Protein AF-A0A7J7FQ32-F1 (afdb_monomer_lite)

Structure (mmCIF, N/CA/C/O backbone):
data_AF-A0A7J7FQ32-F1
#
_entry.id   AF-A0A7J7FQ32-F1
#
loop_
_atom_site.group_PDB
_atom_site.id
_atom_site.type_symbol
_atom_site.label_atom_id
_atom_site.label_alt_id
_atom_site.label_comp_id
_atom_site.label_asym_id
_atom_site.label_entity_id
_atom_site.label_seq_id
_atom_site.pdbx_PDB_ins_code
_atom_site.Cartn_x
_atom_site.Cartn_y
_atom_site.Cartn_z
_atom_site.occupancy
_atom_site.B_iso_or_equiv
_atom_site.auth_seq_id
_atom_site.auth_comp_id
_atom_site.auth_asym_id
_atom_site.auth_atom_id
_atom_site.pdbx_PDB_model_num
ATOM 1 N N . MET A 1 1 ? -26.162 -2.990 19.852 1.00 34.69 1 MET A N 1
ATOM 2 C CA . MET A 1 1 ? -26.236 -4.384 19.361 1.00 34.69 1 MET A CA 1
ATOM 3 C C . MET A 1 1 ? -26.305 -4.336 17.839 1.00 34.69 1 MET A C 1
ATOM 5 O O . MET A 1 1 ? -27.383 -4.181 17.287 1.00 34.69 1 MET A O 1
ATOM 9 N N . TRP A 1 2 ? -25.155 -4.332 17.162 1.00 31.30 2 TRP A N 1
ATOM 10 C CA . TRP A 1 2 ? -25.103 -4.337 15.696 1.00 31.30 2 TRP A CA 1
ATOM 11 C C . TRP A 1 2 ? -25.434 -5.751 15.195 1.00 31.30 2 TRP A C 1
ATOM 13 O O . TRP A 1 2 ? -24.780 -6.708 15.604 1.00 31.30 2 TRP A O 1
ATOM 23 N N . ARG A 1 3 ? -26.460 -5.896 14.345 1.00 29.42 3 ARG A N 1
ATOM 24 C CA . ARG A 1 3 ? -26.689 -7.118 13.559 1.00 29.42 3 ARG A CA 1
ATOM 25 C C . ARG A 1 3 ? -26.051 -6.914 12.191 1.00 29.42 3 ARG A C 1
ATOM 27 O O . ARG A 1 3 ? -26.454 -6.009 11.465 1.00 29.42 3 ARG A O 1
ATOM 34 N N . ALA A 1 4 ? -25.082 -7.755 11.843 1.00 32.59 4 ALA A N 1
ATOM 35 C CA . ALA A 1 4 ? -24.577 -7.842 10.482 1.00 32.59 4 ALA A CA 1
ATOM 36 C C . ALA A 1 4 ? -25.736 -8.214 9.544 1.00 32.59 4 ALA A C 1
ATOM 38 O O . ALA A 1 4 ? -26.408 -9.222 9.753 1.00 32.59 4 ALA A O 1
ATOM 39 N N . ARG A 1 5 ? -25.978 -7.397 8.517 1.00 45.78 5 ARG A N 1
ATOM 40 C CA . ARG A 1 5 ? -26.873 -7.736 7.405 1.00 45.78 5 ARG A CA 1
ATOM 41 C C . ARG A 1 5 ? -26.052 -8.401 6.296 1.00 45.78 5 ARG A C 1
ATOM 43 O O . ARG A 1 5 ? -26.010 -7.917 5.175 1.00 45.78 5 ARG A O 1
ATOM 50 N N . TRP A 1 6 ? -25.371 -9.483 6.655 1.00 40.81 6 TRP A N 1
ATOM 51 C CA . TRP A 1 6 ? -24.751 -10.405 5.712 1.00 40.81 6 TRP A CA 1
ATOM 52 C C . TRP A 1 6 ? -25.428 -11.749 5.927 1.00 40.81 6 TRP A C 1
ATOM 54 O O . TRP A 1 6 ? -25.201 -12.406 6.940 1.00 40.81 6 TRP A O 1
ATOM 64 N N . ASP A 1 7 ? -26.340 -12.091 5.021 1.00 41.56 7 ASP A N 1
ATOM 65 C CA . ASP A 1 7 ? -26.955 -13.410 4.978 1.00 41.56 7 ASP A CA 1
ATOM 66 C C . ASP A 1 7 ? -25.949 -14.371 4.316 1.00 41.56 7 ASP A C 1
ATOM 68 O O . ASP A 1 7 ? -25.602 -14.162 3.149 1.00 41.56 7 ASP A O 1
ATOM 72 N N . PRO A 1 8 ? -25.432 -15.394 5.020 1.00 39.78 8 PRO A N 1
ATOM 73 C CA . PRO A 1 8 ? -24.477 -16.343 4.449 1.00 39.78 8 PRO A CA 1
ATOM 74 C C . PRO A 1 8 ? -25.096 -17.262 3.375 1.00 39.78 8 PRO A C 1
ATOM 76 O O . PRO A 1 8 ? -24.393 -18.108 2.825 1.00 39.78 8 PRO A O 1
ATOM 79 N N . GLY A 1 9 ? -26.391 -17.115 3.059 1.00 39.81 9 GLY A N 1
ATOM 80 C CA . GLY A 1 9 ? -27.126 -17.984 2.138 1.00 39.81 9 GLY A CA 1
ATOM 81 C C . GLY A 1 9 ? -27.243 -17.541 0.673 1.00 39.81 9 GLY A C 1
ATOM 82 O O . GLY A 1 9 ? -27.752 -18.322 -0.127 1.00 39.81 9 GLY A O 1
ATOM 83 N N . VAL A 1 10 ? -26.799 -16.343 0.269 1.00 43.81 10 VAL A N 1
ATOM 84 C CA . VAL A 1 10 ? -27.082 -15.821 -1.091 1.00 43.81 10 VAL A CA 1
ATOM 85 C C . VAL A 1 10 ? -25.808 -15.634 -1.919 1.00 43.81 10 VAL A C 1
ATOM 87 O O . VAL A 1 10 ? -25.477 -14.550 -2.384 1.00 43.81 10 VAL A O 1
ATOM 90 N N . LEU A 1 11 ? -25.098 -16.738 -2.151 1.00 38.62 11 LEU A N 1
ATOM 91 C CA . LEU A 1 11 ? -24.214 -16.890 -3.310 1.00 38.62 11 LEU A CA 1
ATOM 92 C C . LEU A 1 11 ? -24.675 -18.089 -4.140 1.00 38.62 11 LEU A C 1
ATOM 94 O O . LEU A 1 11 ? -24.001 -19.105 -4.272 1.00 38.62 11 LEU A O 1
ATOM 98 N N . LYS A 1 12 ? -25.852 -17.933 -4.739 1.00 32.41 12 LYS A N 1
ATOM 99 C CA . LYS A 1 12 ? -26.185 -18.559 -6.016 1.00 32.41 12 LYS A CA 1
ATOM 100 C C . LYS A 1 12 ? -26.680 -17.463 -6.944 1.00 32.41 12 LYS A C 1
ATOM 102 O O . LYS A 1 12 ? -27.874 -17.227 -7.076 1.00 32.41 12 LYS A O 1
ATOM 107 N N . ALA A 1 13 ? -25.742 -16.783 -7.593 1.00 33.31 13 ALA A N 1
ATOM 108 C CA . ALA A 1 13 ? -26.049 -16.069 -8.821 1.00 33.31 13 ALA A CA 1
ATOM 109 C C . ALA A 1 13 ? -26.156 -17.104 -9.956 1.00 33.31 13 ALA A C 1
ATOM 111 O O . ALA A 1 13 ? -25.295 -17.193 -10.826 1.00 33.31 13 ALA A O 1
ATOM 112 N N . GLU A 1 14 ? -27.197 -17.937 -9.914 1.00 30.72 14 GLU A N 1
ATOM 113 C CA . GLU A 1 14 ? -27.705 -18.593 -11.116 1.00 30.72 14 GLU A CA 1
ATOM 114 C C . GLU A 1 14 ? -28.559 -17.541 -11.828 1.00 30.72 14 GLU A C 1
ATOM 116 O O . GLU A 1 14 ? -29.700 -17.275 -11.455 1.00 30.72 14 GLU A O 1
ATOM 121 N N . ALA A 1 15 ? -27.976 -16.875 -12.824 1.00 30.91 15 ALA A N 1
ATOM 122 C CA . ALA A 1 15 ? -28.711 -15.995 -13.722 1.00 30.91 15 ALA A CA 1
ATOM 123 C C . ALA A 1 15 ? -29.575 -16.845 -14.671 1.00 30.91 15 ALA A C 1
ATOM 125 O O . ALA A 1 15 ? -29.245 -17.048 -15.838 1.00 30.91 15 ALA A O 1
ATOM 126 N N . LEU A 1 16 ? -30.684 -17.373 -14.153 1.00 31.31 16 LEU A N 1
ATOM 127 C CA . LEU A 1 16 ? -31.813 -17.843 -14.949 1.00 31.31 16 LEU A CA 1
ATOM 128 C C . LEU A 1 16 ? -32.576 -16.607 -15.431 1.00 31.31 16 LEU A C 1
ATOM 130 O O . LEU A 1 16 ? -33.407 -16.043 -14.721 1.00 31.31 16 LEU A O 1
ATOM 134 N N . ALA A 1 17 ? -32.253 -16.156 -16.641 1.00 33.47 17 ALA A N 1
ATOM 135 C CA . ALA A 1 17 ? -33.034 -15.146 -17.336 1.00 33.47 17 ALA A CA 1
ATOM 136 C C . ALA A 1 17 ? -34.402 -15.742 -17.710 1.00 33.47 17 ALA A C 1
ATOM 138 O O . ALA A 1 17 ? -34.545 -16.443 -18.711 1.00 33.47 17 ALA A O 1
ATOM 139 N N . LEU A 1 18 ? -35.408 -15.473 -16.879 1.00 33.09 18 LEU A N 1
ATOM 140 C CA . LEU A 1 18 ? -36.812 -15.619 -17.245 1.00 33.09 18 LEU A CA 1
ATOM 141 C C . LEU A 1 18 ? -37.169 -14.491 -18.221 1.00 33.09 18 LEU A C 1
ATOM 143 O O . LEU A 1 18 ? -37.148 -13.314 -17.869 1.00 33.09 18 LEU A O 1
ATOM 147 N N . LEU A 1 19 ? -37.468 -14.871 -19.461 1.00 35.69 19 LEU A N 1
ATOM 148 C CA . LEU A 1 19 ? -38.012 -14.000 -20.500 1.00 35.69 19 LEU A CA 1
ATOM 149 C C . LEU A 1 19 ? -39.478 -13.652 -20.182 1.00 35.69 19 LEU A C 1
ATOM 151 O O . LEU A 1 19 ? -40.281 -14.575 -20.030 1.00 35.69 19 LEU A O 1
ATOM 155 N N . PRO A 1 20 ? -39.883 -12.369 -20.175 1.00 36.47 20 PRO A N 1
ATOM 156 C CA . PRO A 1 20 ? -41.266 -11.995 -20.401 1.00 36.47 20 PRO A CA 1
ATOM 157 C C . PRO A 1 20 ? -41.556 -11.919 -21.908 1.00 36.47 20 PRO A C 1
ATOM 159 O O . PRO A 1 20 ? -40.864 -11.260 -22.679 1.00 36.47 20 PRO A O 1
ATOM 162 N N . CYS A 1 21 ? -42.599 -12.647 -22.284 1.00 32.34 21 CYS A N 1
ATOM 163 C CA . CYS A 1 21 ? -43.508 -12.498 -23.415 1.00 32.34 21 CYS A CA 1
ATOM 164 C C . CYS A 1 21 ? -43.285 -11.319 -24.392 1.00 32.34 21 CYS A C 1
ATOM 166 O O . CYS A 1 21 ? -43.498 -10.164 -24.046 1.00 32.34 21 CYS A O 1
ATOM 168 N N . GLY A 1 22 ? -43.025 -11.675 -25.657 1.00 35.19 22 GLY A N 1
ATOM 169 C CA . GLY A 1 22 ? -43.731 -11.174 -26.846 1.00 35.19 22 GLY A CA 1
ATOM 170 C C . GLY A 1 22 ? -43.665 -9.684 -27.200 1.00 35.19 22 GLY A C 1
ATOM 171 O O . GLY A 1 22 ? -44.466 -8.901 -26.715 1.00 35.19 22 GLY A O 1
ATOM 172 N N . LEU A 1 23 ? -42.859 -9.336 -28.207 1.00 35.47 23 LEU A N 1
ATOM 173 C CA . LEU A 1 23 ? -43.329 -8.903 -29.537 1.00 35.47 23 LEU A CA 1
ATOM 174 C C . LEU A 1 23 ? -42.113 -8.763 -30.467 1.00 35.47 23 LEU A C 1
ATOM 176 O O . LEU A 1 23 ? -41.047 -8.319 -30.053 1.00 35.47 23 LEU A O 1
ATOM 180 N N . GLY A 1 24 ? -42.256 -9.224 -31.707 1.00 32.69 24 GLY A N 1
ATOM 181 C CA . GLY A 1 24 ? -41.145 -9.419 -32.630 1.00 32.69 24 GLY A CA 1
ATOM 182 C C . GLY A 1 24 ? -40.540 -8.145 -33.221 1.00 32.69 24 GLY A C 1
ATOM 183 O O . GLY A 1 24 ? -41.226 -7.160 -33.460 1.00 32.69 24 GLY A O 1
ATOM 184 N N . MET A 1 25 ? -39.264 -8.249 -33.581 1.00 32.50 25 MET A N 1
ATOM 185 C CA . MET A 1 25 ? -38.758 -7.844 -34.891 1.00 32.50 25 MET A CA 1
ATOM 186 C C . MET A 1 25 ? -37.505 -8.665 -35.187 1.00 32.50 25 MET A C 1
ATOM 188 O O . MET A 1 25 ? -36.565 -8.714 -34.396 1.00 32.50 25 MET A O 1
ATOM 192 N N . ALA A 1 26 ? -37.529 -9.357 -36.321 1.00 34.75 26 ALA A N 1
ATOM 193 C CA . ALA A 1 26 ? -36.403 -10.109 -36.834 1.00 34.75 26 ALA A CA 1
ATOM 194 C C . ALA A 1 26 ? -35.346 -9.137 -37.374 1.00 34.75 26 ALA A C 1
ATOM 196 O O . ALA A 1 26 ? -35.614 -8.406 -38.323 1.00 34.75 26 ALA A O 1
ATOM 197 N N . PHE A 1 27 ? -34.138 -9.176 -36.812 1.00 35.72 27 PHE A N 1
ATOM 198 C CA . PHE A 1 27 ? -32.939 -8.692 -37.488 1.00 35.72 27 PHE A CA 1
ATOM 199 C C . PHE A 1 27 ? -31.965 -9.855 -37.646 1.00 35.72 27 PHE A C 1
ATOM 201 O O . PHE A 1 27 ? -31.610 -10.552 -36.697 1.00 35.72 27 PHE A O 1
ATOM 208 N N . SER A 1 28 ? -31.637 -10.107 -38.908 1.00 38.91 28 SER A N 1
ATOM 209 C CA . SER A 1 28 ? -30.817 -11.209 -39.384 1.00 38.91 28 SER A CA 1
ATOM 210 C C . SER A 1 28 ? -29.327 -10.951 -39.124 1.00 38.91 28 SER A C 1
ATOM 212 O O . SER A 1 28 ? -28.893 -9.804 -39.090 1.00 38.91 28 SER A O 1
ATOM 214 N N . GLN A 1 29 ? -28.571 -12.051 -39.059 1.00 36.06 29 GLN A N 1
ATOM 215 C CA . GLN A 1 29 ? -27.107 -12.161 -39.093 1.00 36.06 29 GLN A CA 1
ATOM 216 C C . GLN A 1 29 ? -26.330 -11.852 -37.802 1.00 36.06 29 GLN A C 1
ATOM 218 O O . GLN A 1 29 ? -25.652 -10.844 -37.641 1.00 36.06 29 GLN A O 1
ATOM 223 N N . SER A 1 30 ? -26.367 -12.840 -36.905 1.00 38.91 30 SER A N 1
ATOM 224 C CA . SER A 1 30 ? -25.192 -13.607 -36.455 1.00 38.91 30 SER A CA 1
ATOM 225 C C . SER A 1 30 ? -23.802 -12.989 -36.708 1.00 38.91 30 SER A C 1
ATOM 227 O O . SER A 1 30 ? -23.031 -13.505 -37.516 1.00 38.91 30 SER A O 1
ATOM 229 N N . HIS A 1 31 ? -23.425 -11.969 -35.939 1.00 33.8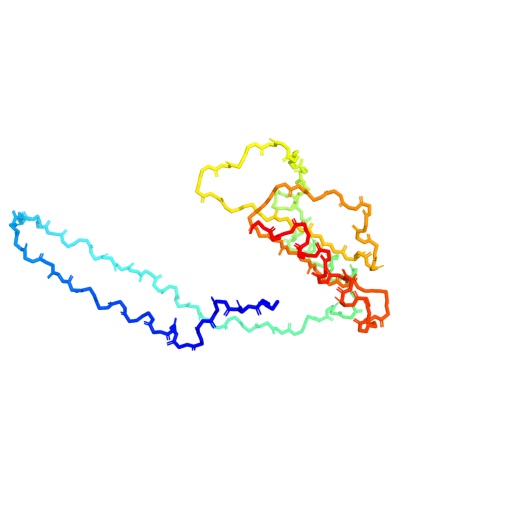1 31 HIS A N 1
ATOM 230 C CA . HIS A 1 31 ? -22.028 -11.832 -35.535 1.00 33.81 31 HIS A CA 1
ATOM 231 C C . HIS A 1 31 ? -21.856 -12.579 -34.221 1.00 33.81 31 HIS A C 1
ATOM 233 O O . HIS A 1 31 ? -22.291 -12.152 -33.154 1.00 33.81 31 HIS A O 1
ATOM 239 N N . VAL A 1 32 ? -21.269 -13.763 -34.361 1.00 41.12 32 VAL A N 1
ATOM 240 C CA . VAL A 1 32 ? -20.767 -14.615 -33.294 1.00 41.12 32 VAL A CA 1
ATOM 241 C C . VAL A 1 32 ? -20.026 -13.736 -32.286 1.00 41.12 32 VAL A C 1
ATOM 243 O O . VAL A 1 32 ? -18.931 -13.251 -32.562 1.00 41.12 32 VAL A O 1
ATOM 246 N N . MET A 1 33 ? -20.623 -13.546 -31.107 1.00 38.28 33 MET A N 1
ATOM 247 C CA . MET A 1 33 ? -19.911 -13.136 -29.900 1.00 38.28 33 MET A CA 1
ATOM 248 C C . MET A 1 33 ? -18.984 -14.291 -29.524 1.00 38.28 33 MET A C 1
ATOM 250 O O . MET A 1 33 ? -19.237 -15.054 -28.592 1.00 38.28 33 MET A O 1
ATOM 254 N N . ALA A 1 34 ? -17.913 -14.460 -30.297 1.00 39.53 34 ALA A N 1
ATOM 255 C CA . ALA A 1 34 ? -16.756 -15.209 -29.872 1.00 39.53 34 ALA A CA 1
ATOM 256 C C . ALA A 1 34 ? -16.149 -14.360 -28.764 1.00 39.53 34 ALA A C 1
ATOM 258 O O . ALA A 1 34 ? -15.263 -13.538 -28.996 1.00 39.53 34 ALA A O 1
ATOM 259 N N . ALA A 1 35 ? -16.671 -14.533 -27.550 1.00 49.53 35 ALA A N 1
ATOM 260 C CA . ALA A 1 35 ? -15.907 -14.266 -26.358 1.00 49.53 35 ALA A CA 1
ATOM 261 C C . ALA A 1 35 ? -14.572 -14.971 -26.594 1.00 49.53 35 ALA A C 1
ATOM 263 O O . ALA A 1 35 ? -14.496 -16.203 -26.567 1.00 49.53 35 ALA A O 1
ATOM 264 N N . ARG A 1 36 ? -13.532 -14.195 -26.916 1.00 44.31 36 ARG A N 1
ATOM 265 C CA . ARG A 1 36 ? -12.157 -14.648 -26.800 1.00 44.31 36 ARG A CA 1
ATOM 266 C C . ARG A 1 36 ? -11.999 -14.980 -25.324 1.00 44.31 36 ARG A C 1
ATOM 268 O O . ARG A 1 36 ? -11.598 -14.143 -24.524 1.00 44.31 36 ARG A O 1
ATOM 275 N N . ARG A 1 37 ? -12.346 -16.216 -24.955 1.00 50.69 37 ARG A N 1
ATOM 276 C CA . ARG A 1 37 ? -11.712 -16.899 -23.842 1.00 50.69 37 ARG A CA 1
ATOM 277 C C . ARG A 1 37 ? -10.246 -16.885 -24.223 1.00 50.69 37 ARG A C 1
ATOM 279 O O . ARG A 1 37 ? -9.793 -17.740 -24.978 1.00 50.69 37 ARG A O 1
ATOM 286 N N . HIS A 1 38 ? -9.532 -15.857 -23.775 1.00 52.38 38 HIS A N 1
ATOM 287 C CA . HIS A 1 38 ? -8.100 -15.958 -23.625 1.00 52.38 38 HIS A CA 1
ATOM 288 C C . HIS A 1 38 ? -7.905 -17.245 -22.832 1.00 52.38 38 HIS A C 1
ATOM 290 O O . HIS A 1 38 ? -8.322 -17.339 -21.676 1.00 52.38 38 HIS A O 1
ATOM 296 N N . GLN A 1 39 ? -7.395 -18.285 -23.494 1.00 51.22 39 GLN A N 1
ATOM 297 C CA . GLN A 1 39 ? -6.813 -19.401 -22.780 1.00 51.22 39 GLN A CA 1
ATOM 298 C C . GLN A 1 39 ? -5.701 -18.763 -21.957 1.00 51.22 39 GLN A C 1
ATOM 300 O O . GLN A 1 39 ? -4.638 -18.447 -22.482 1.00 51.22 39 GLN A O 1
ATOM 305 N N . HIS A 1 40 ? -5.981 -18.478 -20.688 1.00 61.84 40 HIS A N 1
ATOM 306 C CA . HIS A 1 40 ? -4.944 -18.191 -19.721 1.00 61.84 40 HIS A CA 1
ATOM 307 C C . HIS A 1 40 ? -4.179 -19.501 -19.567 1.00 61.84 40 HIS A C 1
ATOM 309 O O . HIS A 1 40 ? -4.501 -20.332 -18.718 1.00 61.84 40 HIS A O 1
ATOM 315 N N . SER A 1 41 ? -3.206 -19.730 -20.451 1.00 70.56 41 SER A N 1
ATOM 316 C CA . SER A 1 41 ? -2.134 -20.670 -20.172 1.00 70.56 41 SER A CA 1
ATOM 317 C C . SER A 1 41 ? -1.598 -20.288 -18.801 1.00 70.56 41 SER A C 1
ATOM 319 O O . SER A 1 41 ? -1.284 -19.118 -18.566 1.00 70.56 41 SER A O 1
ATOM 321 N N . ARG A 1 42 ? -1.583 -21.247 -17.877 1.00 81.25 42 ARG A N 1
ATOM 322 C CA . ARG A 1 42 ? -1.107 -21.029 -16.516 1.00 81.25 42 ARG A CA 1
ATOM 323 C C . ARG A 1 42 ? 0.328 -20.512 -16.597 1.00 81.25 42 ARG A C 1
ATOM 325 O O . ARG A 1 42 ? 1.232 -21.272 -16.919 1.00 81.25 42 ARG A O 1
ATOM 332 N N . LEU A 1 43 ? 0.513 -19.220 -16.344 1.00 90.69 43 LEU A N 1
ATOM 333 C CA . LEU A 1 43 ? 1.835 -18.634 -16.197 1.00 90.69 43 LEU A CA 1
ATOM 334 C C . LEU A 1 43 ? 2.415 -19.193 -14.896 1.00 90.69 43 LEU A C 1
ATOM 336 O O . LEU A 1 43 ? 1.840 -18.991 -13.825 1.00 90.69 43 LEU A O 1
ATOM 340 N N . ILE A 1 44 ? 3.497 -19.955 -15.000 1.00 92.81 44 ILE A N 1
ATOM 341 C CA . ILE A 1 44 ? 4.238 -20.443 -13.839 1.00 92.81 44 ILE A CA 1
ATOM 342 C C . ILE A 1 44 ? 5.317 -19.400 -13.557 1.00 92.81 44 ILE A C 1
ATOM 344 O O . ILE A 1 44 ? 6.126 -19.103 -14.431 1.00 92.81 44 ILE A O 1
ATOM 348 N N . ILE A 1 45 ? 5.277 -18.809 -12.364 1.00 93.75 45 ILE A N 1
ATOM 349 C CA . ILE A 1 45 ? 6.310 -17.892 -11.882 1.00 93.75 45 ILE A CA 1
ATOM 350 C C . ILE A 1 45 ? 7.245 -18.694 -10.987 1.00 93.75 45 ILE A C 1
ATOM 352 O O . ILE A 1 45 ? 6.803 -19.267 -9.991 1.00 93.75 45 ILE A O 1
ATOM 356 N N . GLU A 1 46 ? 8.517 -18.739 -11.360 1.00 96.62 46 GLU A N 1
ATOM 357 C CA . GLU A 1 46 ? 9.571 -19.366 -10.567 1.00 96.62 46 GLU A CA 1
ATOM 358 C C . GLU A 1 46 ? 10.293 -18.320 -9.710 1.00 96.62 46 GLU A C 1
ATOM 360 O O . GLU A 1 46 ? 10.168 -17.113 -9.937 1.00 96.62 46 GLU A O 1
ATOM 365 N N . VAL A 1 47 ? 11.015 -18.783 -8.687 1.00 97.44 47 VAL A N 1
ATOM 366 C CA . VAL A 1 47 ? 11.823 -17.897 -7.844 1.00 97.44 47 VAL A CA 1
ATOM 367 C C . VAL A 1 47 ? 12.942 -17.309 -8.696 1.00 97.44 47 VAL A C 1
ATOM 369 O O . VAL A 1 47 ? 13.703 -18.038 -9.323 1.00 97.44 47 VAL A O 1
ATOM 372 N N . ASP A 1 48 ? 13.024 -15.984 -8.700 1.00 96.88 48 ASP A N 1
ATOM 373 C CA . ASP A 1 48 ? 14.036 -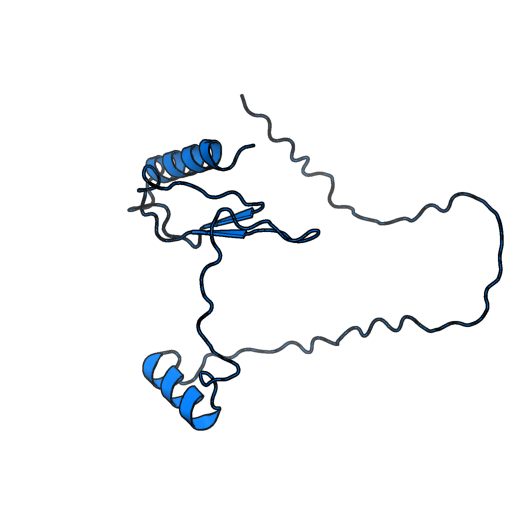15.246 -9.443 1.00 96.88 48 ASP A CA 1
ATOM 374 C C . ASP A 1 48 ? 15.451 -15.582 -8.950 1.00 96.88 48 ASP A C 1
ATOM 376 O O . ASP A 1 48 ? 15.685 -15.676 -7.738 1.00 96.88 48 ASP A O 1
ATOM 380 N N . GLU A 1 49 ? 16.405 -15.704 -9.876 1.00 97.69 49 GLU A N 1
ATOM 381 C CA . GLU A 1 49 ? 17.822 -15.929 -9.560 1.00 97.69 49 GLU A CA 1
ATOM 382 C C . GLU A 1 49 ? 18.362 -14.854 -8.603 1.00 97.69 49 GLU A C 1
ATOM 384 O O . GLU A 1 49 ? 19.123 -15.154 -7.683 1.00 97.69 49 GLU A O 1
ATOM 389 N N . TYR A 1 50 ? 17.901 -13.610 -8.755 1.00 97.44 50 TYR A N 1
ATOM 390 C CA . TYR A 1 50 ? 18.315 -12.470 -7.941 1.00 97.44 50 TYR A CA 1
ATOM 391 C C . TYR A 1 50 ? 17.368 -12.186 -6.767 1.00 97.44 50 TYR A C 1
ATOM 393 O O . TYR A 1 50 ? 17.425 -11.106 -6.176 1.00 97.44 50 TYR A O 1
ATOM 401 N N . SER A 1 51 ? 16.503 -13.133 -6.389 1.00 97.81 51 SER A N 1
ATOM 402 C CA . SER A 1 51 ? 15.526 -12.960 -5.297 1.00 97.81 51 SER A CA 1
ATOM 403 C C . SER A 1 51 ? 16.155 -12.581 -3.950 1.00 97.81 51 SER A C 1
ATOM 405 O O . SER A 1 51 ? 15.540 -11.859 -3.167 1.00 97.81 51 SER A O 1
ATOM 407 N N . SER A 1 52 ? 17.390 -13.014 -3.687 1.00 98.19 52 SER A N 1
ATOM 408 C CA . SER A 1 52 ? 18.152 -12.677 -2.478 1.00 98.19 52 SER A CA 1
ATOM 409 C C . SER A 1 52 ? 18.861 -11.317 -2.541 1.00 98.19 52 SER A C 1
ATOM 411 O O . SER A 1 52 ? 19.400 -10.866 -1.531 1.00 98.19 52 SER A O 1
ATOM 413 N N . ASN A 1 53 ? 18.865 -10.646 -3.700 1.00 98.25 53 ASN A N 1
ATOM 414 C CA . ASN A 1 53 ? 19.519 -9.355 -3.904 1.00 98.25 53 ASN A CA 1
ATOM 415 C C . ASN A 1 53 ? 18.672 -8.426 -4.803 1.00 98.25 53 ASN A C 1
ATOM 417 O O . ASN A 1 53 ? 18.929 -8.308 -6.007 1.00 98.25 53 ASN A O 1
ATOM 421 N N . PRO A 1 54 ? 17.679 -7.715 -4.237 1.00 97.94 54 PRO A N 1
ATOM 422 C CA . PRO A 1 54 ? 16.731 -6.916 -5.017 1.00 97.94 54 PRO A CA 1
ATOM 423 C C . PRO A 1 54 ? 17.389 -5.753 -5.771 1.00 97.94 54 PRO A C 1
ATOM 425 O O . PRO A 1 54 ? 16.946 -5.402 -6.864 1.00 97.94 54 PRO A O 1
ATOM 428 N N . THR A 1 55 ? 18.474 -5.177 -5.245 1.00 98.00 55 THR A N 1
ATOM 429 C CA . THR A 1 55 ? 19.228 -4.111 -5.928 1.00 98.00 55 THR A CA 1
ATOM 430 C C . THR A 1 55 ? 19.908 -4.633 -7.195 1.00 98.00 55 THR A C 1
ATOM 432 O O . THR A 1 55 ? 19.893 -3.973 -8.241 1.00 98.00 55 THR A O 1
ATOM 435 N N . GLN A 1 56 ? 20.475 -5.842 -7.134 1.00 97.81 56 GLN A N 1
ATOM 436 C CA . GLN A 1 56 ? 21.034 -6.509 -8.308 1.00 97.81 56 GLN A CA 1
ATOM 437 C C . GLN A 1 56 ? 19.935 -6.905 -9.295 1.00 97.81 56 GLN A C 1
ATOM 439 O O . GLN A 1 56 ? 20.097 -6.647 -10.485 1.00 97.81 56 GLN A O 1
ATOM 444 N N . ALA A 1 57 ? 18.809 -7.445 -8.814 1.00 98.12 57 ALA A N 1
ATOM 445 C CA . ALA A 1 57 ? 17.654 -7.772 -9.650 1.00 98.12 57 ALA A CA 1
ATOM 446 C C . ALA A 1 57 ? 17.169 -6.539 -10.428 1.00 98.12 57 ALA A C 1
ATOM 448 O O . ALA A 1 57 ? 17.029 -6.580 -11.652 1.00 98.12 57 ALA A O 1
ATOM 449 N N . PHE A 1 58 ? 16.986 -5.412 -9.731 1.00 97.94 58 PHE A N 1
ATOM 450 C CA . PHE A 1 58 ? 16.614 -4.139 -10.342 1.00 97.94 58 PHE A CA 1
ATOM 451 C C . PHE A 1 58 ? 17.595 -3.753 -11.450 1.00 97.94 58 PHE A C 1
ATOM 453 O O . PHE A 1 58 ? 17.179 -3.509 -12.580 1.00 97.94 58 PHE A O 1
ATOM 460 N N . THR A 1 59 ? 18.898 -3.766 -11.155 1.00 97.81 59 THR A N 1
ATOM 461 C CA . THR A 1 59 ? 19.952 -3.407 -12.116 1.00 97.81 59 THR A CA 1
ATOM 462 C C . THR A 1 59 ? 19.949 -4.327 -13.335 1.00 97.81 59 THR A C 1
ATOM 464 O O . THR A 1 59 ? 19.942 -3.848 -14.469 1.00 97.81 59 THR A O 1
ATOM 467 N N . PHE A 1 60 ? 19.902 -5.641 -13.115 1.00 98.06 60 PHE A N 1
ATOM 468 C CA . PHE A 1 60 ? 19.905 -6.646 -14.172 1.00 98.06 60 PHE A CA 1
ATOM 469 C C . PHE A 1 60 ? 18.718 -6.465 -15.120 1.00 98.06 60 PHE A C 1
ATOM 471 O O . PHE A 1 60 ? 18.901 -6.388 -16.337 1.00 98.06 60 PHE A O 1
ATOM 478 N N . TYR A 1 61 ? 17.506 -6.345 -14.576 1.00 97.81 61 TYR A N 1
ATOM 479 C CA . TYR A 1 61 ? 16.304 -6.169 -15.387 1.00 97.81 61 TYR A CA 1
ATOM 480 C C . TYR A 1 61 ? 16.254 -4.811 -16.076 1.00 97.81 61 TYR A C 1
ATOM 482 O O . TYR A 1 61 ? 15.747 -4.697 -17.194 1.00 97.81 61 TYR A O 1
ATOM 490 N N . ASN A 1 62 ? 16.799 -3.778 -15.443 1.00 96.75 62 ASN A N 1
ATOM 491 C CA . ASN A 1 62 ? 16.825 -2.460 -16.044 1.00 96.75 62 ASN A CA 1
ATOM 492 C C . ASN A 1 62 ? 17.800 -2.390 -17.231 1.00 96.75 62 ASN A C 1
ATOM 494 O O . ASN A 1 62 ? 17.439 -1.850 -18.270 1.00 96.75 62 ASN A O 1
ATOM 498 N N . ILE A 1 63 ? 18.997 -2.977 -17.111 1.00 96.62 63 ILE A N 1
ATOM 499 C CA . ILE A 1 63 ? 20.007 -2.985 -18.183 1.00 96.62 63 ILE A CA 1
ATOM 500 C C . ILE A 1 63 ? 19.574 -3.881 -19.348 1.00 96.62 63 ILE A C 1
ATOM 502 O O . ILE A 1 63 ? 19.652 -3.467 -20.500 1.00 96.62 63 ILE A O 1
ATOM 506 N N . ASN A 1 64 ? 19.113 -5.101 -19.063 1.00 97.31 64 ASN A N 1
ATOM 507 C CA . ASN A 1 64 ? 18.884 -6.099 -20.112 1.00 97.31 64 ASN A CA 1
ATOM 508 C C . ASN A 1 64 ? 17.508 -5.993 -20.778 1.00 97.31 64 ASN A C 1
ATOM 510 O O . ASN A 1 64 ? 17.333 -6.478 -21.893 1.00 97.31 64 ASN A O 1
ATOM 514 N N . GLN A 1 65 ? 16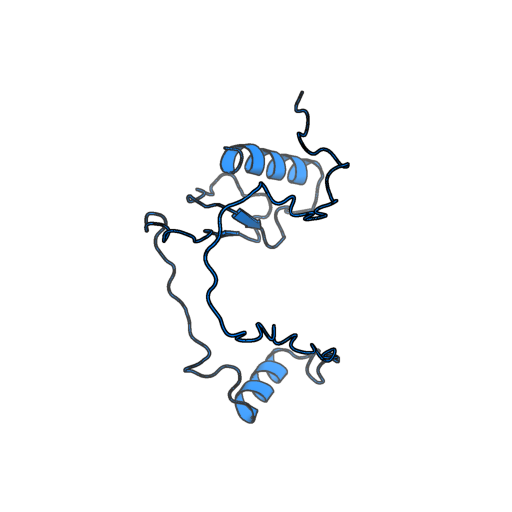.522 -5.404 -20.097 1.00 96.31 65 GLN A N 1
ATOM 515 C CA . GLN A 1 65 ? 15.138 -5.349 -20.585 1.00 96.31 65 GLN A CA 1
ATOM 516 C C . GLN A 1 65 ? 14.567 -3.928 -20.614 1.00 96.31 65 GLN A C 1
ATOM 518 O O . GLN A 1 65 ? 13.425 -3.750 -21.028 1.00 96.31 65 GLN A O 1
ATOM 523 N N . GLY A 1 66 ? 15.303 -2.919 -20.132 1.00 95.38 66 GLY A N 1
ATOM 524 C CA . GLY A 1 66 ? 14.753 -1.572 -19.957 1.00 95.38 66 GLY A CA 1
ATOM 525 C C . GLY A 1 66 ? 13.553 -1.542 -19.003 1.00 95.38 66 GLY A C 1
ATOM 526 O O . GLY A 1 66 ? 12.706 -0.659 -19.115 1.00 95.38 66 GLY A O 1
ATOM 527 N N . ARG A 1 67 ? 13.437 -2.523 -18.091 1.00 96.62 67 ARG A N 1
ATOM 528 C CA . ARG A 1 67 ? 12.191 -2.820 -17.359 1.00 96.62 67 ARG A CA 1
ATOM 529 C C . ARG A 1 67 ? 11.666 -1.654 -16.520 1.00 96.62 67 ARG A C 1
ATOM 531 O O . ARG A 1 67 ? 10.463 -1.563 -16.300 1.00 96.62 67 ARG A O 1
ATOM 538 N N . PHE A 1 68 ? 12.557 -0.782 -16.057 1.00 96.44 68 PHE A N 1
ATOM 539 C CA . PHE A 1 68 ? 12.228 0.358 -15.202 1.00 96.44 68 PHE A CA 1
ATOM 540 C C . PHE A 1 68 ? 12.555 1.700 -15.872 1.00 96.44 68 PHE A C 1
ATOM 542 O O . PHE A 1 68 ? 12.834 2.679 -15.185 1.00 96.44 68 PHE A O 1
ATOM 549 N N . GLN A 1 69 ? 12.542 1.743 -17.209 1.00 95.62 69 GLN A N 1
ATOM 550 C CA . GLN A 1 69 ? 12.807 2.950 -17.994 1.00 95.62 69 GLN A CA 1
ATOM 551 C C . GLN A 1 69 ? 11.510 3.619 -18.490 1.00 95.62 69 GLN A C 1
ATOM 553 O O . GLN A 1 69 ? 10.488 2.949 -18.697 1.00 95.62 69 GLN A O 1
ATOM 558 N N . PRO A 1 70 ? 11.534 4.941 -18.740 1.00 95.12 70 PRO A N 1
ATOM 559 C CA . PRO A 1 70 ? 10.478 5.610 -19.492 1.00 95.12 70 PRO A CA 1
ATOM 560 C C . PRO A 1 70 ? 10.408 5.078 -20.940 1.00 95.12 70 PRO A C 1
ATOM 562 O O . PRO A 1 70 ? 11.405 4.580 -21.466 1.00 95.12 70 PRO A O 1
ATOM 565 N N . PRO A 1 71 ? 9.248 5.182 -21.616 1.00 93.62 71 PRO A N 1
ATOM 566 C CA . PRO A 1 71 ? 8.039 5.905 -21.199 1.00 93.62 71 PRO A CA 1
ATOM 567 C C . PRO A 1 71 ? 7.081 5.082 -20.324 1.00 93.62 71 PRO A C 1
ATOM 569 O O . PRO A 1 71 ? 6.072 5.603 -19.860 1.00 93.62 71 PRO A O 1
ATOM 572 N N . HIS A 1 72 ? 7.355 3.791 -20.128 1.00 91.50 72 HIS A N 1
ATOM 573 C CA . HIS A 1 72 ? 6.411 2.876 -19.483 1.00 91.50 72 HIS A CA 1
ATOM 574 C C . HIS A 1 72 ? 6.403 2.990 -17.957 1.00 91.50 72 HIS A C 1
ATOM 576 O O . HIS A 1 72 ? 5.371 2.736 -17.339 1.00 91.50 72 HIS A O 1
ATOM 582 N N . VAL A 1 73 ? 7.527 3.390 -17.357 1.00 96.62 73 VAL A N 1
ATOM 583 C CA . VAL A 1 73 ? 7.650 3.611 -15.913 1.00 96.62 73 VAL A CA 1
ATOM 584 C C . VAL A 1 73 ? 7.911 5.087 -15.650 1.00 96.62 73 VAL A C 1
ATOM 586 O O . VAL A 1 73 ? 8.914 5.641 -16.097 1.00 96.62 73 VAL A O 1
ATOM 589 N N . GLN A 1 74 ? 6.988 5.723 -14.932 1.00 96.31 74 GLN A N 1
ATOM 590 C CA . GLN A 1 74 ? 7.063 7.132 -14.556 1.00 96.31 74 GLN A CA 1
ATOM 591 C C . GLN A 1 74 ? 6.308 7.381 -13.251 1.00 96.31 74 GLN A C 1
ATOM 593 O O . GLN A 1 74 ? 5.395 6.633 -12.895 1.00 96.31 74 GLN A O 1
ATOM 598 N N . MET A 1 75 ? 6.691 8.450 -12.556 1.00 96.50 75 MET A N 1
ATOM 599 C CA . MET A 1 75 ? 5.936 8.947 -11.412 1.00 96.50 75 MET A CA 1
ATOM 600 C C . MET A 1 75 ? 4.588 9.498 -11.878 1.00 96.50 75 MET A C 1
ATOM 602 O O . MET A 1 75 ? 4.480 10.060 -12.967 1.00 96.50 75 MET A O 1
ATOM 606 N N . VAL A 1 76 ? 3.569 9.332 -11.039 1.00 96.00 76 VAL A N 1
ATOM 607 C CA . VAL A 1 76 ? 2.234 9.887 -11.260 1.00 96.00 76 VAL A CA 1
ATOM 608 C C . VAL A 1 76 ? 1.944 10.861 -10.133 1.00 96.00 76 VAL A C 1
ATOM 610 O O . VAL A 1 76 ? 2.064 10.501 -8.961 1.00 96.00 76 VAL A O 1
ATOM 613 N N . ASP A 1 77 ? 1.569 12.084 -10.492 1.00 95.94 77 ASP A N 1
ATOM 614 C CA . ASP A 1 77 ? 1.255 13.115 -9.512 1.00 95.94 77 ASP A CA 1
ATOM 615 C C . ASP A 1 77 ? -0.044 12.792 -8.758 1.00 95.94 77 ASP A C 1
ATOM 617 O O . ASP A 1 77 ? -1.007 12.282 -9.347 1.00 95.94 77 ASP A O 1
ATOM 621 N N . PRO A 1 78 ? -0.105 13.090 -7.449 1.00 95.00 78 PRO A N 1
ATOM 622 C CA . PRO A 1 78 ? -1.311 12.880 -6.671 1.00 95.00 78 PRO A CA 1
ATOM 623 C C . PRO A 1 78 ? -2.416 13.840 -7.120 1.00 95.00 78 PRO A C 1
ATOM 625 O O . PRO A 1 78 ? -2.205 15.036 -7.319 1.00 95.00 78 PRO A O 1
ATOM 628 N N . VAL A 1 79 ? -3.632 13.310 -7.222 1.00 92.88 79 VAL A N 1
ATOM 629 C CA . VAL A 1 79 ? -4.826 14.108 -7.501 1.00 92.88 79 VAL A CA 1
ATOM 630 C C . VAL A 1 79 ? -5.326 14.746 -6.193 1.00 92.88 79 VAL A C 1
ATOM 632 O O . VAL A 1 79 ? -5.413 14.038 -5.185 1.00 92.88 79 VAL A O 1
ATOM 635 N N . PRO A 1 80 ? -5.699 16.042 -6.185 1.00 93.88 80 PRO A N 1
ATOM 636 C CA . PRO A 1 80 ? -6.280 16.698 -5.013 1.00 93.88 80 PRO A CA 1
ATOM 637 C C . PRO A 1 80 ? -7.513 15.973 -4.451 1.00 93.88 80 PRO A C 1
ATOM 639 O O . PRO A 1 80 ? -8.285 15.347 -5.184 1.00 93.88 80 PRO A O 1
ATOM 642 N N . HIS A 1 81 ? -7.726 16.072 -3.136 1.00 91.44 81 HIS A N 1
ATOM 643 C CA . HIS A 1 81 ? -8.827 15.384 -2.449 1.00 91.44 81 HIS A CA 1
ATOM 644 C C . HIS A 1 81 ? -10.221 15.886 -2.850 1.00 91.44 81 HIS A C 1
ATOM 646 O O . HIS A 1 81 ? -11.181 15.119 -2.801 1.00 91.44 81 HIS A O 1
ATOM 652 N N . ASP A 1 82 ? -10.326 17.148 -3.257 1.00 91.00 82 ASP A N 1
ATOM 653 C CA . ASP A 1 82 ? -11.548 17.813 -3.716 1.00 91.00 82 ASP A CA 1
ATOM 654 C C . ASP A 1 82 ? -11.824 17.607 -5.214 1.00 91.00 82 ASP A C 1
ATOM 656 O O . ASP A 1 82 ? -12.892 17.979 -5.707 1.00 91.00 82 ASP A O 1
ATOM 660 N N . ALA A 1 83 ? -10.900 16.981 -5.948 1.00 93.00 83 ALA A N 1
ATOM 661 C CA . ALA A 1 83 ? -11.084 16.723 -7.366 1.00 93.00 83 ALA A CA 1
ATOM 662 C C . ALA A 1 83 ? -12.307 15.815 -7.600 1.00 93.00 83 ALA A C 1
ATOM 664 O O . ALA A 1 83 ? -12.413 14.749 -6.974 1.00 93.00 83 ALA A O 1
ATOM 665 N N . PRO A 1 84 ? -13.205 16.162 -8.540 1.00 93.44 84 PRO A N 1
ATOM 666 C CA . PRO A 1 84 ? -14.423 15.400 -8.776 1.00 93.44 84 PRO A CA 1
ATOM 667 C C . PRO A 1 84 ? -14.107 13.970 -9.229 1.00 93.44 84 PRO A C 1
ATOM 669 O O . PRO A 1 84 ? -13.201 13.724 -10.024 1.00 93.44 84 PRO A O 1
ATOM 672 N N . LYS A 1 85 ? -14.864 12.994 -8.717 1.00 94.19 85 LYS A N 1
ATOM 673 C CA . LYS A 1 85 ? -14.781 11.598 -9.169 1.00 94.19 85 LYS A CA 1
ATOM 674 C C . LYS A 1 85 ? -15.449 11.466 -10.550 1.00 94.19 85 LYS A C 1
ATOM 676 O O . LYS A 1 85 ? -16.617 11.838 -10.663 1.00 94.19 85 LYS A O 1
ATOM 681 N N . PRO A 1 86 ? -14.769 10.920 -11.576 1.00 94.69 86 PRO A N 1
ATOM 682 C CA . PRO A 1 86 ? -15.389 10.679 -12.876 1.00 94.69 86 PRO A CA 1
ATOM 683 C C . PRO A 1 86 ? -16.622 9.752 -12.780 1.00 94.69 86 PRO A C 1
ATOM 685 O O . PRO A 1 86 ? -16.609 8.802 -11.988 1.00 94.69 86 PRO A O 1
ATOM 688 N N . PRO A 1 87 ? -17.687 9.979 -13.575 1.00 95.38 87 PRO A N 1
ATOM 689 C CA . PRO A 1 87 ? -18.876 9.125 -13.567 1.00 95.38 87 PRO A CA 1
ATOM 690 C C . PRO A 1 87 ? -18.555 7.677 -13.952 1.00 95.38 87 PRO A C 1
ATOM 692 O O . PRO A 1 87 ? -17.857 7.434 -14.931 1.00 95.38 87 PRO A O 1
ATOM 695 N N . GLY A 1 88 ? -19.087 6.712 -13.197 1.00 96.81 88 GLY A N 1
ATOM 696 C CA . GLY A 1 88 ? -18.857 5.281 -13.439 1.00 96.81 88 GLY A CA 1
ATOM 697 C C . GLY A 1 88 ? -17.545 4.725 -12.870 1.00 96.81 88 GLY A C 1
ATOM 698 O O . GLY A 1 88 ? -17.252 3.555 -13.095 1.00 96.81 88 GLY A O 1
ATOM 699 N N . TYR A 1 89 ? -16.777 5.525 -12.121 1.00 96.50 89 TYR A N 1
ATOM 700 C CA . TYR A 1 89 ? -15.525 5.095 -11.488 1.00 96.50 89 TYR A CA 1
ATOM 701 C C . TYR A 1 89 ? -15.667 4.911 -9.972 1.00 96.50 89 TYR A C 1
ATOM 703 O O . TYR A 1 89 ? -16.442 5.604 -9.305 1.00 96.50 89 TYR A O 1
ATOM 711 N N . THR A 1 90 ? -14.850 4.005 -9.430 1.00 95.94 90 THR A N 1
ATOM 712 C CA . THR A 1 90 ? -14.640 3.796 -7.992 1.00 95.94 90 THR A CA 1
ATOM 713 C C . THR A 1 90 ? -13.375 4.527 -7.551 1.00 95.94 90 THR A C 1
ATOM 715 O O . THR A 1 90 ? -12.316 4.371 -8.159 1.00 95.94 90 THR A O 1
ATOM 718 N N . ARG A 1 91 ? -13.472 5.318 -6.485 1.00 95.38 91 ARG A N 1
ATOM 719 C CA . ARG A 1 91 ? -12.343 5.997 -5.850 1.00 95.38 91 ARG A CA 1
ATOM 720 C C . ARG A 1 91 ? -11.845 5.169 -4.675 1.00 95.38 91 ARG A C 1
ATOM 722 O O . ARG A 1 91 ? -12.547 5.019 -3.676 1.00 95.38 91 ARG A O 1
ATOM 729 N N . PHE A 1 92 ? -10.621 4.676 -4.794 1.00 96.12 92 PHE A N 1
ATOM 730 C CA . PHE A 1 92 ? -9.921 4.009 -3.704 1.00 96.12 92 PHE A CA 1
ATOM 731 C C . PHE A 1 92 ? -9.177 5.033 -2.849 1.00 96.12 92 PHE A C 1
ATOM 733 O O . PHE A 1 92 ? -8.570 5.964 -3.380 1.00 96.12 92 PHE A O 1
ATOM 740 N N . VAL A 1 93 ? -9.209 4.845 -1.534 1.00 95.75 93 VAL A N 1
ATOM 741 C CA . VAL A 1 93 ? -8.352 5.558 -0.584 1.00 95.75 93 VAL A CA 1
ATOM 742 C C . VAL A 1 93 ? -7.333 4.555 -0.074 1.00 95.75 93 VAL A C 1
ATOM 744 O O . VAL A 1 93 ? -7.710 3.565 0.546 1.00 95.75 93 VAL A O 1
ATOM 747 N N . CYS A 1 94 ? -6.057 4.785 -0.369 1.00 96.62 94 CYS A N 1
ATOM 748 C CA . CYS A 1 94 ? -4.971 3.881 -0.001 1.00 96.62 94 CYS A CA 1
ATOM 749 C C . CYS A 1 94 ? -4.170 4.479 1.158 1.00 96.62 94 CYS A C 1
ATOM 751 O O . CYS A 1 94 ? -3.665 5.595 1.047 1.00 96.62 94 CYS A O 1
ATOM 753 N N . VAL A 1 95 ? -4.053 3.732 2.253 1.00 96.19 95 VAL A N 1
ATOM 754 C CA . VAL A 1 95 ? -3.296 4.091 3.463 1.00 96.19 95 VAL A CA 1
ATOM 755 C C . VAL A 1 95 ? -2.448 2.884 3.875 1.00 96.19 95 VAL A C 1
ATOM 757 O O . VAL A 1 95 ? -2.766 1.749 3.525 1.00 96.19 95 VAL A O 1
ATOM 760 N N . SER A 1 96 ? -1.357 3.098 4.599 1.00 97.25 96 SER A N 1
ATOM 761 C CA . SER A 1 96 ? -0.526 2.020 5.143 1.00 97.25 96 SER A CA 1
ATOM 762 C C . SER A 1 96 ? 0.203 2.492 6.400 1.00 97.25 96 SER A C 1
ATOM 764 O O . SER A 1 96 ? 0.224 3.697 6.662 1.00 97.25 96 SER A O 1
ATOM 766 N N . ASP A 1 97 ? 0.771 1.555 7.164 1.00 97.31 97 ASP A N 1
ATOM 767 C CA . ASP A 1 97 ? 1.774 1.823 8.211 1.00 97.31 97 ASP A CA 1
ATOM 768 C C . ASP A 1 97 ? 1.328 2.875 9.242 1.00 97.31 97 ASP A C 1
ATOM 770 O O . ASP A 1 97 ? 2.083 3.749 9.680 1.00 97.31 97 ASP A O 1
ATOM 774 N N . THR A 1 98 ? 0.050 2.832 9.630 1.00 97.44 98 THR A N 1
ATOM 775 C CA . THR A 1 98 ? -0.485 3.806 10.589 1.00 97.44 98 THR A CA 1
ATOM 776 C C . THR A 1 98 ? 0.035 3.562 12.000 1.00 97.44 98 THR A C 1
ATOM 778 O O . THR A 1 98 ? 0.073 4.512 12.784 1.00 97.44 98 THR A O 1
ATOM 781 N N . HIS A 1 99 ? 0.472 2.340 12.329 1.00 97.88 99 HIS A N 1
ATOM 782 C CA . HIS A 1 99 ? 1.053 1.966 13.622 1.00 97.88 99 HIS A CA 1
ATOM 783 C C . HIS A 1 99 ? 0.256 2.533 14.813 1.00 97.88 99 HIS A C 1
ATOM 785 O O . HIS A 1 99 ? 0.766 3.297 15.629 1.00 97.88 99 HIS A O 1
ATOM 791 N N . SER A 1 100 ? -1.054 2.262 14.873 1.00 96.94 100 SER A N 1
ATOM 792 C CA . SER A 1 100 ? -1.975 2.768 15.912 1.00 96.94 100 SER A CA 1
ATOM 793 C C . SER A 1 100 ? -2.173 4.303 15.972 1.00 96.94 100 SER A C 1
ATOM 795 O O . SER A 1 100 ? -2.911 4.796 16.842 1.00 96.94 100 SER A O 1
ATOM 797 N N . ARG A 1 101 ? -1.585 5.081 15.049 1.00 96.62 101 ARG A N 1
ATOM 798 C CA . ARG A 1 101 ? -1.641 6.559 14.976 1.00 96.62 101 ARG A CA 1
ATOM 799 C C . ARG A 1 101 ? -2.673 7.055 13.961 1.00 96.62 101 ARG A C 1
ATOM 801 O O . ARG A 1 101 ? -2.361 7.819 13.053 1.00 96.62 101 ARG A O 1
ATOM 808 N N . THR A 1 102 ? -3.922 6.635 14.122 1.00 95.31 102 THR A N 1
ATOM 809 C CA . THR A 1 102 ? -5.013 7.013 13.209 1.00 95.31 102 THR A CA 1
ATOM 810 C C . THR A 1 102 ? -5.712 8.330 13.554 1.00 95.31 102 THR A C 1
ATOM 812 O O . THR A 1 102 ? -6.360 8.925 12.698 1.00 95.31 102 THR A O 1
ATOM 815 N N . ASP A 1 103 ? -5.557 8.823 14.783 1.00 92.12 103 ASP A N 1
ATOM 816 C CA . ASP A 1 103 ? -6.226 10.032 15.280 1.00 92.12 103 ASP A CA 1
ATOM 817 C C . ASP A 1 103 ? -5.927 11.334 14.492 1.00 92.12 103 ASP A C 1
ATOM 819 O O . ASP A 1 103 ? -6.856 12.122 14.314 1.00 92.12 103 ASP A O 1
ATOM 823 N N . PRO A 1 104 ? -4.703 11.598 13.981 1.00 92.31 104 PRO A N 1
ATOM 824 C CA . PRO A 1 104 ? -4.428 12.808 13.198 1.00 92.31 104 PRO A CA 1
ATOM 825 C C . PRO A 1 104 ? -4.845 12.702 11.721 1.00 92.31 104 PRO A C 1
ATOM 827 O O . PRO A 1 104 ? -4.723 13.681 10.982 1.00 92.31 104 PRO A O 1
ATOM 830 N N . ILE A 1 105 ? -5.291 11.529 11.259 1.00 91.81 105 ILE A N 1
ATOM 831 C CA . ILE A 1 105 ? -5.550 11.280 9.839 1.00 91.81 105 ILE A CA 1
ATOM 832 C C . ILE A 1 105 ? -6.910 11.861 9.448 1.00 91.81 105 ILE A C 1
ATOM 834 O O . ILE A 1 105 ? -7.957 11.411 9.915 1.00 91.81 105 ILE A O 1
ATOM 838 N N . GLN A 1 106 ? -6.894 12.830 8.532 1.00 90.56 106 GLN A N 1
ATOM 839 C CA . GLN A 1 106 ? -8.098 13.342 7.881 1.00 90.56 106 GLN A CA 1
ATOM 840 C C . GLN A 1 106 ? -8.386 12.512 6.630 1.00 90.56 106 GLN A C 1
ATOM 842 O O . GLN A 1 106 ? -7.649 12.576 5.648 1.00 90.56 106 GLN A O 1
ATOM 847 N N . MET A 1 107 ? -9.449 11.710 6.679 1.00 91.44 107 MET A N 1
ATOM 848 C CA . MET A 1 107 ? -9.803 10.816 5.580 1.00 91.44 107 MET A CA 1
ATOM 849 C C . MET A 1 107 ? -10.506 11.580 4.448 1.00 91.44 107 MET A C 1
ATOM 851 O O . MET A 1 107 ? -11.531 12.216 4.703 1.00 91.44 107 MET A O 1
ATOM 855 N N . PRO A 1 108 ? -10.003 11.519 3.198 1.00 92.75 108 PRO A N 1
ATOM 856 C CA . PRO A 1 108 ? -10.699 12.093 2.055 1.00 92.75 108 PRO A CA 1
ATOM 857 C C . PRO A 1 108 ? -11.918 11.247 1.672 1.00 92.75 108 PRO A C 1
ATOM 859 O O . PRO A 1 108 ? -12.023 10.074 2.035 1.00 92.75 108 PRO A O 1
ATOM 862 N N . TYR A 1 109 ? -12.818 11.825 0.875 1.00 91.19 109 TYR A N 1
ATOM 863 C CA . TYR A 1 109 ? -13.933 11.072 0.308 1.00 91.19 109 TYR A CA 1
ATOM 864 C C . TYR A 1 109 ? -13.434 9.947 -0.613 1.00 91.19 109 TYR A C 1
ATOM 866 O O . TYR A 1 109 ? -12.582 10.158 -1.482 1.00 91.19 109 TYR A O 1
ATOM 874 N N . GLY A 1 110 ? -14.018 8.762 -0.460 1.00 93.31 110 GLY A N 1
ATOM 875 C CA . GLY A 1 110 ? -13.756 7.602 -1.298 1.00 93.31 110 GLY A CA 1
ATOM 876 C C . GLY A 1 110 ? -14.845 6.547 -1.168 1.00 93.31 110 GLY A C 1
ATOM 877 O O . GLY A 1 110 ? -15.689 6.616 -0.281 1.00 93.31 110 GLY A O 1
ATOM 878 N N . ASP A 1 111 ? -14.817 5.578 -2.078 1.00 94.19 111 ASP A N 1
ATOM 879 C CA . ASP A 1 111 ? -15.790 4.484 -2.129 1.00 94.19 111 ASP A CA 1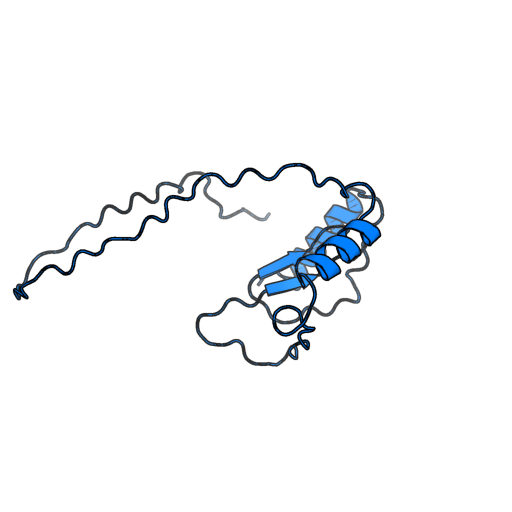
ATOM 880 C C . ASP A 1 111 ? -15.256 3.209 -1.463 1.00 94.19 111 ASP A C 1
ATOM 882 O O . ASP A 1 111 ? -16.024 2.451 -0.872 1.00 94.19 111 ASP A O 1
ATOM 886 N N . VAL A 1 112 ? -13.939 2.957 -1.547 1.00 94.88 112 VAL A N 1
ATOM 887 C CA . VAL A 1 112 ? -13.280 1.785 -0.937 1.00 94.88 112 VAL A CA 1
ATOM 888 C C . VAL A 1 112 ? -11.976 2.193 -0.245 1.00 94.88 112 VAL A C 1
ATOM 890 O O . VAL A 1 112 ? -11.116 2.817 -0.863 1.00 94.88 112 VAL A O 1
ATOM 893 N N . LEU A 1 113 ? -11.810 1.810 1.023 1.00 95.69 113 LEU A N 1
ATOM 894 C CA . LEU A 1 113 ? -10.572 1.980 1.780 1.00 95.69 113 LEU A CA 1
ATOM 895 C C . LEU A 1 113 ? -9.704 0.738 1.620 1.00 95.69 113 LEU A C 1
ATOM 897 O O . LEU A 1 113 ? -10.165 -0.383 1.835 1.00 95.69 113 LEU A O 1
ATOM 901 N N . ILE A 1 114 ? -8.434 0.951 1.300 1.00 96.88 114 ILE A N 1
ATOM 902 C CA . ILE A 1 114 ? -7.395 -0.072 1.292 1.00 96.88 114 ILE A CA 1
ATOM 903 C C . ILE A 1 114 ? -6.354 0.334 2.333 1.00 96.88 114 ILE A C 1
ATOM 905 O O . ILE A 1 114 ? -5.700 1.364 2.181 1.00 96.88 114 ILE A O 1
ATOM 909 N N . HIS A 1 115 ? -6.194 -0.480 3.378 1.00 97.25 115 HIS A N 1
ATOM 910 C CA . HIS A 1 115 ? -5.082 -0.359 4.322 1.00 97.25 115 HIS A CA 1
ATOM 911 C C . HIS A 1 115 ? -4.066 -1.476 4.057 1.00 97.25 115 HIS A C 1
ATOM 913 O O . HIS A 1 115 ? -4.413 -2.649 4.188 1.00 97.25 115 HIS A O 1
ATOM 919 N N . ALA A 1 116 ? -2.824 -1.146 3.698 1.00 98.06 116 ALA A N 1
ATOM 920 C CA . ALA A 1 116 ? -1.836 -2.117 3.206 1.00 98.06 116 ALA A CA 1
ATOM 921 C C . ALA A 1 116 ? -0.988 -2.807 4.302 1.00 98.06 116 ALA A C 1
ATOM 923 O O . ALA A 1 116 ? 0.125 -3.246 4.036 1.00 98.06 116 ALA A O 1
ATOM 924 N N . GLY A 1 117 ? -1.543 -2.979 5.508 1.00 96.94 117 GLY A N 1
ATOM 925 C CA . GLY A 1 117 ? -0.844 -3.587 6.656 1.00 96.94 117 GLY A CA 1
ATOM 926 C C . GLY A 1 117 ? -0.354 -2.578 7.698 1.00 96.94 117 GLY A C 1
ATOM 927 O O . GLY A 1 117 ? -0.609 -1.386 7.565 1.00 96.94 117 GLY A O 1
ATOM 928 N N . ASP A 1 118 ? 0.260 -3.072 8.775 1.00 97.69 118 ASP A N 1
ATOM 929 C CA . ASP A 1 118 ? 0.874 -2.287 9.861 1.00 97.69 118 ASP A CA 1
ATOM 930 C C . ASP A 1 118 ? -0.024 -1.202 10.483 1.00 97.69 118 ASP A C 1
ATOM 932 O O . ASP A 1 118 ? 0.383 -0.082 10.787 1.00 97.69 118 ASP A O 1
ATOM 936 N N . PHE A 1 119 ? -1.296 -1.542 10.713 1.00 98.00 119 PHE A N 1
ATOM 937 C CA . PHE A 1 119 ? -2.237 -0.653 11.404 1.00 98.00 119 PHE A CA 1
ATOM 938 C C . PHE A 1 119 ? -2.095 -0.657 12.936 1.00 98.00 119 PHE A C 1
ATOM 940 O O . PHE A 1 119 ? -2.694 0.177 13.617 1.00 98.00 119 PHE A O 1
ATOM 947 N N . THR A 1 120 ? -1.301 -1.576 13.486 1.00 98.06 120 THR A N 1
ATOM 948 C CA . THR A 1 120 ? -0.966 -1.673 14.915 1.00 98.06 120 THR A CA 1
ATOM 949 C C . THR A 1 120 ? 0.530 -1.481 15.128 1.00 98.06 120 THR A C 1
ATOM 951 O O . THR A 1 120 ? 1.307 -1.808 14.236 1.00 98.06 120 THR A O 1
ATOM 954 N N . GLU A 1 121 ? 0.950 -1.034 16.311 1.00 97.81 121 GLU A N 1
ATOM 955 C CA . GLU A 1 121 ? 2.376 -0.989 16.668 1.00 97.81 121 GLU A CA 1
ATOM 956 C C . GLU A 1 121 ? 2.892 -2.389 17.032 1.00 97.81 121 GLU A C 1
ATOM 958 O O . GLU A 1 121 ? 3.928 -2.822 16.541 1.00 97.81 121 GLU A O 1
ATOM 963 N N . LEU A 1 122 ? 2.150 -3.116 17.878 1.00 97.81 122 LEU A N 1
ATOM 964 C CA . LEU A 1 122 ? 2.590 -4.396 18.452 1.00 97.81 122 LEU A CA 1
ATOM 965 C C . LEU A 1 122 ? 1.615 -5.552 18.188 1.00 97.81 122 LEU A C 1
ATOM 967 O O . LEU A 1 122 ? 1.880 -6.688 18.581 1.00 97.81 122 LEU A O 1
ATOM 971 N N . GLY A 1 123 ? 0.472 -5.280 17.556 1.00 97.75 123 GLY A N 1
ATOM 972 C CA . GLY A 1 123 ? -0.556 -6.285 17.275 1.00 97.75 123 GLY A CA 1
ATOM 973 C C . GLY A 1 123 ? -1.429 -6.615 18.485 1.00 97.75 123 GLY A C 1
ATOM 974 O O . GLY A 1 123 ? -2.023 -7.694 18.545 1.00 97.75 123 GLY A O 1
ATOM 975 N N . LEU A 1 124 ? -1.520 -5.715 19.470 1.00 98.19 124 LEU A N 1
ATOM 976 C CA . LEU A 1 124 ? -2.314 -5.974 20.670 1.00 98.19 124 LEU A CA 1
ATOM 977 C C . LEU A 1 124 ? -3.818 -5.954 20.343 1.00 98.19 124 LEU A C 1
ATOM 979 O O . LEU A 1 124 ? -4.272 -5.101 19.576 1.00 98.19 124 LEU A O 1
ATOM 983 N N . PRO A 1 125 ? -4.647 -6.801 20.985 1.00 98.44 125 PRO A N 1
ATOM 984 C CA . PRO A 1 125 ? -6.096 -6.791 20.763 1.00 98.44 125 PRO A CA 1
ATOM 985 C C . PRO A 1 125 ? -6.756 -5.421 20.995 1.00 98.44 125 PRO A C 1
ATOM 987 O O . PRO A 1 125 ? -7.736 -5.078 20.334 1.00 98.44 125 PRO A O 1
ATOM 990 N N . SER A 1 126 ? -6.214 -4.616 21.915 1.00 98.12 126 SER A N 1
ATOM 991 C CA . SER A 1 126 ? -6.661 -3.241 22.163 1.00 98.12 126 SER A CA 1
ATOM 992 C C . SER A 1 126 ? -6.389 -2.307 20.980 1.00 98.12 126 SER A C 1
ATOM 994 O O . SER A 1 126 ? -7.232 -1.468 20.670 1.00 98.12 126 SER A O 1
ATOM 996 N N . GLU A 1 127 ? -5.256 -2.465 20.296 1.00 98.31 127 GLU A N 1
ATOM 997 C CA . GLU A 1 127 ? -4.900 -1.694 19.100 1.00 98.31 127 GLU A CA 1
ATOM 998 C C . GLU A 1 127 ? -5.780 -2.084 17.917 1.00 98.31 127 GLU A C 1
ATOM 1000 O O . GLU A 1 127 ? -6.316 -1.213 17.235 1.00 98.31 127 GLU A O 1
ATOM 1005 N N . VAL A 1 128 ? -6.026 -3.386 17.739 1.00 98.38 128 VAL A N 1
ATOM 1006 C CA . VAL A 1 128 ? -6.973 -3.888 16.733 1.00 98.38 128 VAL A CA 1
ATOM 1007 C C . VAL A 1 128 ? -8.368 -3.310 16.978 1.00 98.38 128 VAL A C 1
ATOM 1009 O O . VAL A 1 128 ? -9.017 -2.829 16.049 1.00 98.38 128 VAL A O 1
ATOM 1012 N N . LYS A 1 129 ? -8.820 -3.287 18.240 1.00 98.00 129 LYS A N 1
ATOM 1013 C CA . LYS A 1 129 ? -10.095 -2.665 18.620 1.00 98.00 129 LYS A CA 1
ATOM 1014 C C . LYS A 1 129 ? -10.105 -1.163 18.323 1.00 98.00 129 LYS A C 1
ATOM 1016 O O . LYS A 1 129 ? -11.069 -0.694 17.722 1.00 98.00 129 LYS A O 1
ATOM 1021 N N . LYS A 1 130 ? -9.048 -0.422 18.683 1.00 97.19 130 LYS A N 1
ATOM 1022 C CA . LYS A 1 130 ? -8.913 1.019 18.390 1.00 97.19 130 LYS A CA 1
ATOM 1023 C C . LYS A 1 130 ? -8.986 1.287 16.884 1.00 97.19 130 LYS A C 1
ATOM 1025 O O . LYS A 1 130 ? -9.708 2.186 16.457 1.00 97.19 130 LYS A O 1
ATOM 1030 N N . PHE A 1 131 ? -8.267 0.504 16.084 1.00 97.12 131 PHE A N 1
ATOM 1031 C CA . PHE A 1 131 ? -8.277 0.626 14.630 1.00 97.12 131 PHE A CA 1
ATOM 1032 C C . PHE A 1 131 ? -9.668 0.345 14.051 1.00 97.12 131 PHE A C 1
ATOM 1034 O O . PHE A 1 131 ? -10.178 1.138 13.264 1.00 97.12 131 PHE A O 1
ATOM 1041 N N . ASN A 1 132 ? -10.337 -0.720 14.501 1.00 96.94 132 ASN A N 1
ATOM 1042 C CA . ASN A 1 132 ? -11.696 -1.039 14.063 1.00 96.94 132 ASN A CA 1
ATOM 1043 C C . ASN A 1 132 ? -12.719 0.043 14.458 1.00 96.94 132 ASN A C 1
ATOM 1045 O O . ASN A 1 132 ? -13.631 0.353 13.695 1.00 96.94 132 ASN A O 1
ATOM 1049 N N . GLU A 1 133 ? -12.567 0.655 15.632 1.00 96.06 133 GLU A N 1
ATOM 1050 C CA . GLU A 1 133 ? -13.381 1.809 16.029 1.00 96.06 133 GLU A CA 1
ATOM 1051 C C . GLU A 1 133 ? -13.120 3.031 15.146 1.00 96.06 133 GLU A C 1
ATOM 1053 O O . GLU A 1 133 ? -14.060 3.743 14.801 1.00 96.06 133 GLU A O 1
ATOM 1058 N N . TRP A 1 134 ? -11.866 3.274 14.759 1.00 94.94 134 TRP A N 1
ATOM 1059 C CA . TRP A 1 134 ? -11.523 4.324 13.802 1.00 94.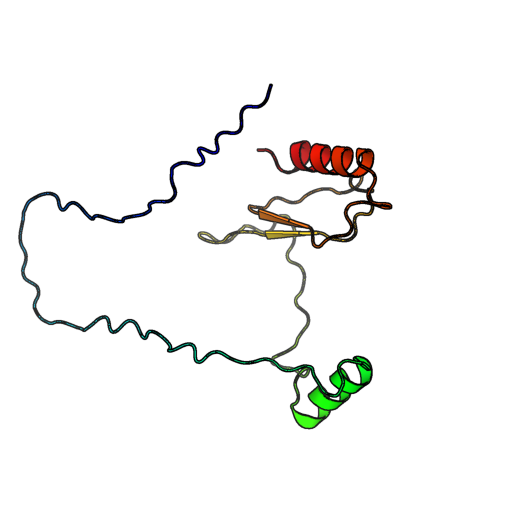94 134 TRP A CA 1
ATOM 1060 C C . TRP A 1 134 ? -12.152 4.065 12.424 1.00 94.94 134 TRP A C 1
ATOM 1062 O O . TRP A 1 134 ? -12.784 4.972 11.883 1.00 94.94 134 TRP A O 1
ATOM 1072 N N . LEU A 1 135 ? -12.109 2.826 11.915 1.00 94.50 135 LEU A N 1
ATOM 1073 C CA . LEU A 1 135 ? -12.825 2.436 10.690 1.00 94.50 135 LEU A CA 1
ATOM 1074 C C . LEU A 1 135 ? -14.328 2.724 10.801 1.00 94.50 135 LEU A C 1
ATOM 1076 O O . LEU A 1 135 ? -14.918 3.317 9.902 1.00 94.50 135 LEU A O 1
ATOM 1080 N N . GLY A 1 136 ? -14.941 2.368 11.932 1.00 92.06 136 GLY A N 1
ATOM 1081 C CA . GLY A 1 136 ? -16.357 2.630 12.187 1.00 92.06 136 GLY A CA 1
ATOM 1082 C C . GLY A 1 136 ? -16.724 4.117 12.270 1.00 92.06 136 GLY A C 1
ATOM 1083 O O . GLY A 1 136 ? -17.880 4.452 12.049 1.00 92.06 136 GLY A O 1
ATOM 1084 N N . ARG A 1 137 ? -15.778 5.017 12.571 1.00 88.31 137 ARG A N 1
ATOM 1085 C CA . ARG A 1 137 ? -16.017 6.474 12.579 1.00 88.31 137 ARG A CA 1
ATOM 1086 C C . ARG A 1 137 ? -15.789 7.119 11.217 1.00 88.31 137 ARG A C 1
ATOM 1088 O O . ARG A 1 137 ? -16.537 8.010 10.837 1.00 88.31 137 ARG A O 1
ATOM 1095 N N . CYS A 1 138 ? -14.732 6.710 10.523 1.00 80.31 138 CYS A N 1
ATOM 1096 C CA . CYS A 1 138 ? -14.274 7.370 9.301 1.00 80.31 138 CYS A CA 1
ATOM 1097 C C . CYS A 1 138 ? -14.834 6.747 8.019 1.00 80.31 138 CYS A C 1
ATOM 1099 O O . CYS A 1 138 ? -14.745 7.369 6.966 1.00 80.31 138 CYS A O 1
ATOM 1101 N N . TRP A 1 139 ? -15.368 5.526 8.094 1.00 72.56 139 TRP A N 1
ATOM 1102 C CA . TRP A 1 139 ? -15.750 4.745 6.917 1.00 72.56 139 TRP A CA 1
ATOM 1103 C C . TRP A 1 139 ? -17.169 4.162 6.977 1.00 72.56 139 TRP A C 1
ATOM 1105 O O . TRP A 1 139 ? -17.679 3.676 5.969 1.00 72.56 139 TRP A O 1
ATOM 1115 N N . ALA A 1 140 ? -17.836 4.211 8.134 1.00 58.66 140 ALA A N 1
ATOM 1116 C CA . ALA A 1 140 ? -19.256 3.885 8.214 1.00 58.66 140 ALA A CA 1
ATOM 1117 C C . ALA A 1 140 ? -20.081 5.136 7.877 1.00 58.66 140 ALA A C 1
ATOM 1119 O O . ALA A 1 140 ? -20.303 5.993 8.732 1.00 58.66 140 ALA A O 1
ATOM 1120 N N . GLY A 1 141 ? -20.485 5.238 6.611 1.00 47.19 141 GLY A N 1
ATOM 1121 C CA . GLY A 1 141 ? -21.654 6.023 6.209 1.00 47.19 141 GLY A CA 1
ATOM 1122 C C . GLY A 1 141 ? -22.945 5.295 6.556 1.00 47.19 141 GLY A C 1
ATOM 1123 O O . GLY A 1 141 ? -22.956 4.045 6.454 1.00 47.19 141 GLY A O 1
#

Foldseek 3Di:
DDDDPDDPPPPDPPPPDDDDDDDDDDDDDDPPPPPPPVPPPPDDDDQDPCNVPVVVVCVVCCVPPVNCPPPVHDDDDDDDLPDDDDPPDFFEDEAEQCQLVCVVDDDGDG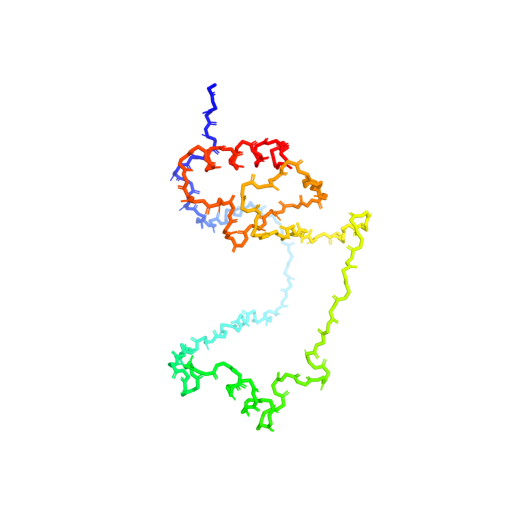DYYHYPDNQHVPPDPVSVVSSVVSCCVRPPD

Sequence (141 aa):
MWRARWDPGVLKAEALALLPCGLGMAFSQSHVMAARRHQHSRLIIEVDEYSSNPTQAFTFYNINQGRFQPPHVQMVDPVPHDAPKPPGYTRFVCVSDTHSRTDPIQMPYGDVLIHAGDFTELGLPSEVKKFNEWLGRCWAG

pLDDT: mean 78.31, std 26.24, range [29.42, 98.44]

Radius of gyration: 24.67 Å; chains: 1; bounding box: 65×39×62 Å

InterPro domains:
  IPR029052 Metallo-dependent phosphatase-like [G3DSA:3.60.21.10] (31-140)
  IPR029052 Metallo-dependent phosphatase-like [SSF56300] (90-137)
  IPR051693 UPF0046 metallophosphoesterase [PTHR12905] (50-137)

Organism: Diceros bicornis minor (NCBI:txid77932)

Secondary structure (DSSP, 8-state):
-PPP---TT----------------------------------PPPPPTTTT-HHHHHHHHHHHH-TT-TTTS---PPPPTTSPPPTT---EEEE---TT--TT--PPP-SEEEE-S--SSS--HHHHHHHHHHHHHHT--